Protein AF-A0A2D5MTK7-F1 (afdb_monomer)

Nearest PDB structures (foldseek):
  6pfn-assembly2_D  TM=4.613E-01  e=3.311E+00  Francisella tularensis subsp. tularensis SCHU S4
  8qby-assembly1_Q  TM=3.797E-01  e=3.098E+00  Paracoccus denitrificans PD1222

Radius of gyration: 17.15 Å; Cα contacts (8 Å, |Δi|>4): 132; chains: 1; bounding box: 27×30×66 Å

Sequence (101 aa):
MFVITIKDHPQGVYSVLDADDDRIIPIFVNRNDATRYVDLIEITNNNPPLEVVDVILEQMMQACSVSGQRFSIITEDDFIVPPETYDSLSKDTLEEPPKHG

Mean predicted aligned error: 8.82 Å

Secondary structure (DSSP, 8-state):
-EEEEETTEEEEE--EE-TTS-EEEEEESSHHHHHHHHHHHHHH--PPPEEEEE--HHHHHHHHHHHT-EEEEE-TT-----HHHHHHHTT---PPPP---

pLDDT: mean 82.58, std 13.83, range [46.5, 95.81]

Foldseek 3Di:
DKFKAQPVGPVRTDFDQDPVRATETEAEPDPVVVVVQLVLDVVQDPDHRMDIDDDDPVVVVVVCVVVVHHYDYAYPPDDDHHPRVVVVVVPPDPPDPDDDD

Structure (mmCIF, N/CA/C/O backbone):
data_AF-A0A2D5MTK7-F1
#
_entry.id   AF-A0A2D5MTK7-F1
#
loop_
_atom_site.group_PDB
_atom_site.id
_atom_site.type_symbol
_atom_site.label_atom_id
_atom_site.label_alt_id
_atom_site.label_comp_id
_atom_site.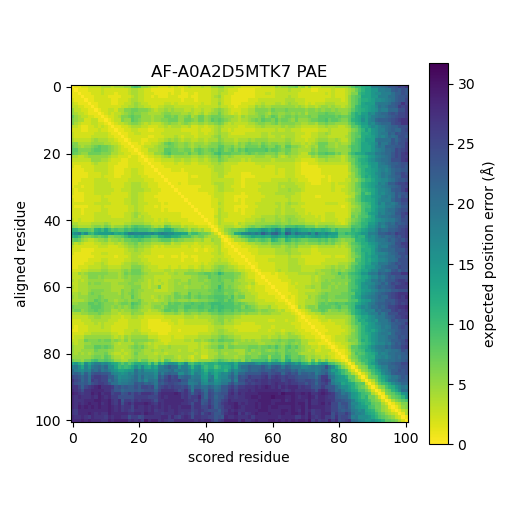label_asym_id
_atom_site.label_entity_id
_atom_site.label_seq_id
_atom_site.pdbx_PDB_ins_code
_atom_site.Cartn_x
_atom_site.Cartn_y
_atom_site.Cartn_z
_atom_site.occupancy
_atom_site.B_iso_or_equiv
_atom_site.auth_seq_id
_atom_site.auth_comp_id
_atom_site.auth_asym_id
_atom_site.auth_atom_id
_atom_site.pdbx_PDB_model_num
ATOM 1 N N . MET A 1 1 ? 1.915 -3.933 9.489 1.00 93.31 1 MET A N 1
ATOM 2 C CA . MET A 1 1 ? 1.193 -3.917 8.200 1.00 93.31 1 MET A CA 1
ATOM 3 C C . MET A 1 1 ? 1.733 -2.760 7.391 1.00 93.31 1 MET A C 1
ATOM 5 O O . MET A 1 1 ? 2.432 -1.929 7.957 1.00 93.31 1 MET A O 1
ATOM 9 N N . PHE A 1 2 ? 1.446 -2.714 6.099 1.00 95.06 2 PHE A N 1
ATOM 10 C CA . PHE A 1 2 ? 2.040 -1.746 5.190 1.00 95.06 2 PHE A CA 1
ATOM 11 C C . PHE A 1 2 ? 0.959 -1.101 4.335 1.00 95.06 2 PHE A C 1
ATOM 13 O O . PHE A 1 2 ? 0.045 -1.777 3.870 1.00 95.06 2 PHE A O 1
ATOM 20 N N . VAL A 1 3 ? 1.061 0.203 4.129 1.00 94.50 3 VAL A N 1
ATOM 21 C CA . VAL A 1 3 ? 0.206 0.959 3.207 1.00 94.50 3 VAL A CA 1
ATOM 22 C C . VAL A 1 3 ? 1.075 1.746 2.253 1.00 94.50 3 VAL A C 1
ATOM 24 O O . VAL A 1 3 ? 2.271 1.926 2.483 1.00 94.50 3 VAL A O 1
ATOM 27 N N . ILE A 1 4 ? 0.459 2.216 1.180 1.00 94.25 4 ILE A N 1
ATOM 28 C CA . ILE A 1 4 ? 1.126 3.029 0.177 1.00 94.25 4 ILE A CA 1
ATOM 29 C C . ILE A 1 4 ? 0.685 4.473 0.380 1.00 94.25 4 ILE A C 1
ATOM 31 O O . ILE A 1 4 ? -0.511 4.755 0.486 1.00 94.25 4 ILE A O 1
ATOM 35 N N . THR A 1 5 ? 1.645 5.387 0.431 1.00 94.00 5 THR A N 1
ATOM 36 C CA . THR A 1 5 ? 1.392 6.827 0.495 1.00 94.00 5 THR A CA 1
ATOM 37 C C . THR A 1 5 ? 2.106 7.537 -0.639 1.00 94.00 5 THR A C 1
ATOM 39 O O . THR A 1 5 ? 3.023 7.000 -1.257 1.00 94.00 5 THR A O 1
ATOM 42 N N . ILE A 1 6 ? 1.700 8.773 -0.903 1.00 92.56 6 ILE A N 1
ATOM 43 C CA . ILE A 1 6 ? 2.517 9.692 -1.688 1.00 92.56 6 ILE A CA 1
ATOM 44 C C . ILE A 1 6 ? 3.804 9.958 -0.899 1.00 92.56 6 ILE A C 1
ATOM 46 O O . ILE A 1 6 ? 3.757 10.215 0.307 1.00 92.56 6 ILE A O 1
ATOM 50 N N . LYS A 1 7 ? 4.942 9.891 -1.587 1.00 91.31 7 LYS A N 1
ATOM 51 C CA . LYS A 1 7 ? 6.262 10.129 -1.011 1.00 91.31 7 LYS A CA 1
ATOM 52 C C . LYS A 1 7 ? 6.318 11.487 -0.317 1.00 91.31 7 LYS A C 1
ATOM 54 O O . LYS A 1 7 ? 5.848 12.481 -0.871 1.00 91.31 7 LYS A O 1
ATOM 59 N N . ASP A 1 8 ? 6.881 11.512 0.888 1.00 89.25 8 ASP A N 1
ATOM 60 C CA . ASP A 1 8 ? 6.992 12.700 1.748 1.00 89.25 8 ASP A CA 1
ATOM 61 C C . ASP A 1 8 ? 5.627 13.285 2.193 1.00 89.25 8 ASP A C 1
ATOM 63 O O . ASP A 1 8 ? 5.551 14.365 2.789 1.00 89.25 8 ASP A O 1
ATOM 67 N N . HIS A 1 9 ? 4.526 12.560 1.958 1.00 89.12 9 HIS A N 1
ATOM 68 C CA . HIS A 1 9 ? 3.156 12.985 2.240 1.00 89.12 9 HIS A CA 1
ATOM 69 C C . HIS A 1 9 ? 2.346 11.862 2.919 1.00 89.12 9 HIS A C 1
ATOM 71 O O . HIS A 1 9 ? 1.460 11.266 2.303 1.00 89.12 9 HIS A O 1
ATOM 77 N N . PRO A 1 10 ? 2.546 11.620 4.231 1.00 78.44 10 PRO A N 1
ATOM 78 C CA . PRO A 1 10 ? 1.928 10.494 4.945 1.00 78.44 10 PRO A CA 1
ATOM 79 C C . PRO A 1 10 ? 0.394 10.568 5.039 1.00 78.44 10 PRO A C 1
ATOM 81 O O . PRO A 1 10 ? -0.259 9.558 5.276 1.00 78.44 10 PRO A O 1
ATOM 84 N N . GLN A 1 11 ? -0.196 11.753 4.846 1.00 80.06 11 GLN A N 1
ATOM 85 C CA . GLN A 1 11 ? -1.654 11.937 4.790 1.00 80.06 11 GLN A CA 1
ATOM 86 C C . GLN A 1 11 ? -2.252 11.552 3.425 1.00 80.06 11 GLN A C 1
ATOM 88 O O . GLN A 1 11 ? -3.463 11.390 3.296 1.00 80.06 11 GLN A O 1
ATOM 93 N N . GLY A 1 12 ? -1.416 11.433 2.390 1.00 86.06 12 GLY A N 1
ATOM 94 C CA . GLY A 1 12 ? -1.811 11.083 1.030 1.00 86.06 12 GLY A CA 1
ATOM 95 C C . GLY A 1 12 ? -1.837 9.575 0.830 1.00 86.06 12 GLY A C 1
ATOM 96 O O . GLY A 1 12 ? -1.020 9.051 0.077 1.00 86.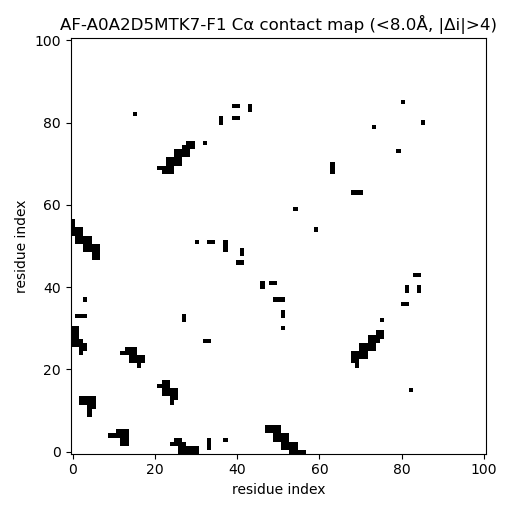06 12 GLY A O 1
ATOM 97 N N . VAL A 1 13 ? -2.739 8.877 1.521 1.00 89.56 13 VAL A N 1
ATOM 98 C CA . VAL A 1 13 ? -2.875 7.420 1.395 1.00 89.56 13 VAL A CA 1
ATOM 99 C C . VAL A 1 13 ? -3.406 7.063 0.006 1.00 89.56 13 VAL A C 1
ATOM 101 O O . VAL A 1 13 ? -4.424 7.593 -0.449 1.00 89.56 13 VAL A O 1
ATOM 104 N N . TYR A 1 14 ? -2.712 6.154 -0.671 1.00 91.06 14 TYR A N 1
ATOM 105 C CA . TYR A 1 14 ? -3.127 5.626 -1.962 1.00 91.06 14 TYR A CA 1
ATOM 106 C C . TYR A 1 14 ? -4.396 4.774 -1.804 1.00 91.06 14 TYR A C 1
ATOM 108 O O . TYR A 1 14 ? -4.520 3.976 -0.875 1.00 91.06 14 TYR A O 1
ATOM 116 N N . SER A 1 15 ? -5.348 4.940 -2.722 1.00 90.19 15 SER A N 1
ATOM 117 C CA . SER A 1 15 ? -6.591 4.163 -2.765 1.00 90.19 15 SER A CA 1
ATOM 118 C C . SER A 1 15 ? -6.925 3.786 -4.201 1.00 90.19 15 SER A C 1
ATOM 120 O O . SER A 1 15 ? -6.611 4.530 -5.130 1.00 90.19 15 SER A O 1
ATOM 122 N N . VAL A 1 16 ? -7.573 2.638 -4.360 1.00 88.81 16 VAL A N 1
ATOM 123 C CA . VAL A 1 16 ? -8.168 2.193 -5.623 1.00 88.81 16 VAL A CA 1
ATOM 124 C C . VAL A 1 16 ? -9.676 2.411 -5.580 1.00 88.81 16 VAL A C 1
ATOM 126 O O . VAL A 1 16 ? -10.255 2.502 -4.497 1.00 88.81 16 VAL A O 1
ATOM 129 N N . LEU A 1 17 ? -10.298 2.518 -6.749 1.00 86.81 17 LEU A N 1
ATOM 130 C CA . LEU A 1 17 ? -11.752 2.518 -6.877 1.00 86.81 17 LEU A CA 1
ATOM 131 C C . LEU A 1 17 ? -12.222 1.087 -7.129 1.00 86.81 17 LEU A C 1
ATOM 133 O O . LEU A 1 17 ? -11.567 0.349 -7.871 1.00 86.81 17 LEU A O 1
ATOM 137 N N . ASP A 1 18 ? -13.320 0.690 -6.497 1.00 83.75 18 ASP A N 1
ATOM 138 C CA . ASP A 1 18 ? -14.014 -0.540 -6.868 1.00 83.75 18 ASP A CA 1
ATOM 139 C C . ASP A 1 18 ? -15.047 -0.299 -7.979 1.00 83.75 18 ASP A C 1
ATOM 141 O O . ASP A 1 18 ? -15.114 0.778 -8.570 1.00 83.75 18 ASP A O 1
ATOM 145 N N . ALA A 1 19 ? -15.830 -1.330 -8.304 1.00 82.56 19 ALA A N 1
ATOM 146 C CA . ALA A 1 19 ? -16.835 -1.265 -9.363 1.00 82.56 19 ALA A CA 1
ATOM 147 C C . ALA A 1 19 ? -17.960 -0.246 -9.092 1.00 82.56 19 ALA A C 1
ATOM 149 O O . ALA A 1 19 ? -18.648 0.144 -10.034 1.00 82.56 19 ALA A O 1
ATOM 150 N N . ASP A 1 20 ? -18.132 0.176 -7.838 1.00 84.56 20 ASP A N 1
ATOM 151 C CA . ASP A 1 20 ? -19.144 1.135 -7.399 1.00 84.56 20 ASP A CA 1
ATOM 152 C C . ASP A 1 20 ? -18.542 2.541 -7.163 1.00 84.56 20 ASP A C 1
ATOM 154 O O . ASP A 1 20 ? -19.180 3.388 -6.539 1.00 84.56 20 ASP A O 1
ATOM 158 N N . ASP A 1 21 ? -17.325 2.805 -7.664 1.00 82.06 21 ASP A N 1
ATOM 159 C CA . ASP A 1 21 ? -16.553 4.047 -7.463 1.00 82.06 21 ASP A CA 1
ATOM 160 C C . ASP A 1 21 ? -16.216 4.355 -5.989 1.00 82.06 21 ASP A C 1
ATOM 162 O O . ASP A 1 21 ? -15.847 5.481 -5.626 1.00 82.06 21 ASP A O 1
ATOM 166 N N . ASP A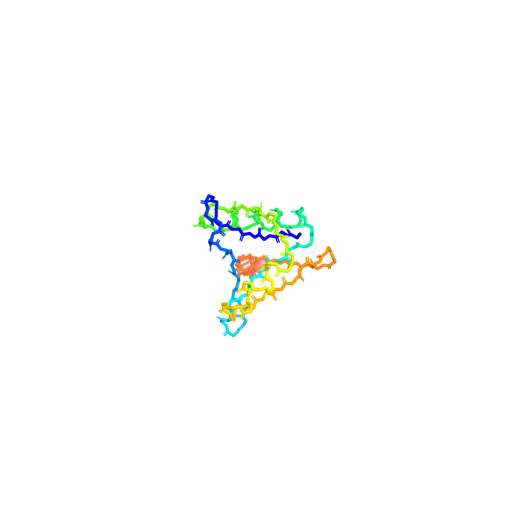 1 22 ? -16.268 3.350 -5.115 1.00 85.12 22 ASP A N 1
ATOM 167 C CA . ASP A 1 22 ? -15.887 3.515 -3.721 1.00 85.12 22 ASP A CA 1
ATOM 168 C C . ASP A 1 22 ? -14.375 3.387 -3.538 1.00 85.12 22 ASP A C 1
ATOM 170 O O . ASP A 1 22 ? -13.703 2.508 -4.083 1.00 85.12 22 ASP A O 1
ATOM 174 N N . ARG A 1 23 ? -13.822 4.268 -2.698 1.00 87.25 23 ARG A N 1
ATOM 175 C CA . ARG A 1 23 ? -12.391 4.273 -2.383 1.00 87.25 23 ARG A CA 1
ATOM 176 C C . ARG A 1 23 ? -12.046 3.162 -1.403 1.00 87.25 23 ARG A C 1
ATOM 178 O O . ARG A 1 23 ? -12.488 3.181 -0.252 1.00 87.25 23 ARG A O 1
ATOM 185 N N . ILE A 1 24 ? -11.169 2.266 -1.840 1.00 90.50 24 ILE A N 1
ATOM 186 C CA . ILE A 1 24 ? -10.616 1.183 -1.036 1.00 90.50 24 ILE A CA 1
ATOM 187 C C . ILE A 1 24 ? -9.123 1.416 -0.828 1.00 90.50 24 ILE A C 1
ATOM 189 O O . ILE A 1 24 ? -8.356 1.565 -1.779 1.00 90.50 24 ILE A O 1
ATOM 193 N N . ILE A 1 25 ? -8.704 1.425 0.434 1.00 91.94 25 ILE A N 1
ATOM 194 C CA . ILE A 1 25 ? -7.295 1.496 0.824 1.00 91.94 25 ILE A CA 1
ATOM 195 C C . ILE A 1 25 ? -6.731 0.068 0.909 1.00 91.94 25 ILE A C 1
ATOM 197 O O . ILE A 1 25 ? -7.168 -0.698 1.775 1.00 91.94 25 ILE A O 1
ATOM 201 N N . PRO A 1 26 ? -5.772 -0.321 0.052 1.00 92.81 26 PRO A N 1
ATOM 202 C CA . PRO A 1 26 ? -5.089 -1.601 0.187 1.00 92.81 26 PRO A CA 1
ATOM 203 C C . PRO A 1 26 ? -4.086 -1.556 1.351 1.00 92.81 26 PRO A C 1
ATOM 205 O O . PRO A 1 26 ? -3.222 -0.680 1.417 1.00 92.81 26 PRO A O 1
ATOM 208 N N . ILE A 1 27 ? -4.198 -2.516 2.270 1.00 94.25 27 ILE A N 1
ATOM 209 C CA . ILE A 1 27 ? -3.299 -2.704 3.413 1.00 94.25 27 ILE A CA 1
ATOM 210 C C . ILE A 1 27 ? -2.615 -4.057 3.261 1.00 94.25 27 ILE A C 1
ATOM 212 O O . ILE A 1 27 ? -3.264 -5.094 3.319 1.00 94.25 27 ILE A O 1
ATOM 216 N N . PHE A 1 28 ? -1.300 -4.068 3.124 1.00 95.38 28 PHE A N 1
ATOM 217 C CA . PHE A 1 28 ? -0.522 -5.277 2.900 1.00 95.38 28 PHE A CA 1
ATOM 218 C C . PHE A 1 28 ? -0.006 -5.857 4.217 1.00 95.38 28 PHE A C 1
ATOM 220 O O . PHE A 1 28 ? 0.489 -5.143 5.098 1.00 95.38 28 PHE A O 1
ATOM 227 N N . VAL A 1 29 ? -0.086 -7.178 4.353 1.00 95.56 29 VAL A N 1
ATOM 228 C CA . VAL A 1 29 ? 0.552 -7.904 5.458 1.00 95.56 29 VAL A CA 1
ATOM 229 C C . VAL A 1 29 ? 2.059 -8.007 5.229 1.00 95.56 29 VAL A C 1
ATOM 231 O O . VAL A 1 29 ? 2.827 -7.821 6.173 1.00 95.56 29 VAL A O 1
ATOM 234 N N . ASN A 1 30 ? 2.478 -8.233 3.982 1.00 95.44 30 ASN A N 1
ATOM 235 C CA . ASN A 1 30 ? 3.871 -8.414 3.591 1.00 95.44 30 ASN A CA 1
ATOM 236 C C . ASN A 1 30 ? 4.424 -7.176 2.865 1.00 95.44 30 ASN A C 1
ATOM 238 O O . ASN A 1 30 ? 3.805 -6.631 1.951 1.00 95.44 30 ASN A O 1
ATOM 242 N N . ARG A 1 31 ? 5.618 -6.728 3.270 1.00 95.56 31 ARG A N 1
ATOM 243 C CA . ARG A 1 31 ? 6.263 -5.530 2.710 1.00 95.56 31 ARG A CA 1
ATOM 244 C C . ARG A 1 31 ? 6.668 -5.706 1.251 1.00 95.56 31 ARG A C 1
ATOM 246 O O . ARG A 1 31 ? 6.591 -4.756 0.484 1.00 95.56 31 ARG A O 1
ATOM 253 N N . ASN A 1 32 ? 7.126 -6.899 0.885 1.00 95.12 32 ASN A N 1
ATOM 254 C CA . ASN A 1 32 ? 7.608 -7.187 -0.458 1.00 95.12 32 ASN A CA 1
ATOM 255 C C . ASN A 1 32 ? 6.470 -7.114 -1.482 1.00 95.12 32 ASN A C 1
ATOM 257 O O . ASN A 1 32 ? 6.663 -6.578 -2.569 1.00 95.12 32 ASN A O 1
ATOM 261 N N . ASP A 1 33 ? 5.273 -7.577 -1.112 1.00 94.56 33 ASP A N 1
ATOM 262 C CA . ASP A 1 33 ? 4.088 -7.442 -1.961 1.00 94.56 33 ASP A CA 1
ATOM 263 C C . ASP A 1 33 ? 3.686 -5.981 -2.150 1.00 94.56 33 ASP A C 1
ATOM 265 O O . ASP A 1 33 ? 3.428 -5.567 -3.279 1.00 94.56 33 ASP A O 1
ATOM 269 N N . ALA A 1 34 ? 3.730 -5.176 -1.083 1.00 95.12 34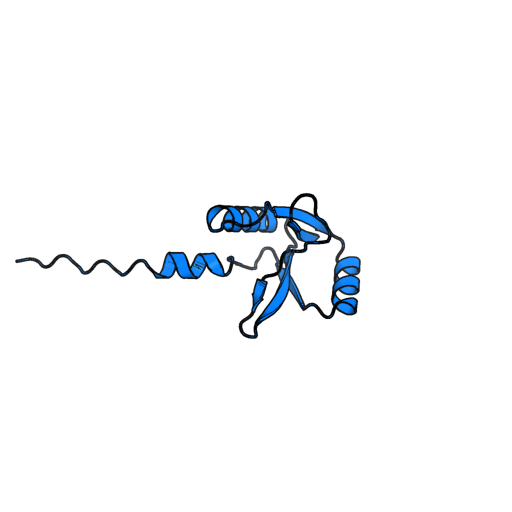 ALA A N 1
ATOM 270 C CA . ALA A 1 34 ? 3.495 -3.736 -1.177 1.00 95.12 34 ALA A CA 1
ATOM 271 C C . ALA A 1 34 ? 4.519 -3.042 -2.092 1.00 95.12 34 ALA A C 1
ATOM 273 O O . ALA A 1 34 ? 4.139 -2.242 -2.942 1.00 95.12 34 ALA A O 1
ATOM 274 N N . THR A 1 35 ? 5.812 -3.361 -1.949 1.00 94.56 35 THR A N 1
ATOM 275 C CA . THR A 1 35 ? 6.878 -2.798 -2.794 1.00 94.56 35 THR A CA 1
ATOM 276 C C . THR A 1 35 ? 6.685 -3.180 -4.256 1.00 94.56 35 THR A C 1
ATOM 278 O O . THR A 1 35 ? 6.658 -2.298 -5.106 1.00 94.56 35 THR A O 1
ATOM 281 N N . ARG A 1 36 ? 6.443 -4.463 -4.550 1.00 92.25 36 ARG A N 1
ATOM 282 C CA . ARG A 1 36 ? 6.170 -4.921 -5.918 1.00 92.25 36 ARG A CA 1
ATOM 283 C C . ARG A 1 36 ? 4.948 -4.223 -6.514 1.00 92.25 36 ARG A C 1
ATOM 285 O O . ARG A 1 36 ? 4.948 -3.894 -7.694 1.00 92.25 36 ARG A O 1
ATOM 292 N N . TYR A 1 37 ? 3.907 -4.002 -5.716 1.00 92.19 37 TYR A N 1
ATOM 293 C CA . TYR A 1 37 ? 2.708 -3.302 -6.165 1.00 92.19 37 TYR A CA 1
ATOM 294 C C . TYR A 1 37 ? 2.994 -1.830 -6.510 1.00 92.19 37 TYR A C 1
ATOM 296 O O . TYR A 1 37 ? 2.515 -1.348 -7.533 1.00 92.19 37 TYR A O 1
ATOM 304 N N . VAL A 1 38 ? 3.814 -1.136 -5.709 1.00 92.25 38 VAL A N 1
ATOM 305 C CA . VAL A 1 38 ? 4.291 0.225 -6.017 1.00 92.25 38 VAL A CA 1
ATOM 306 C C . VAL A 1 38 ? 5.103 0.248 -7.310 1.00 92.25 38 VAL A C 1
ATOM 308 O O . VAL A 1 38 ? 4.797 1.055 -8.185 1.00 92.25 38 VAL A O 1
ATOM 311 N N . ASP A 1 39 ? 6.062 -0.667 -7.468 1.00 90.25 39 ASP A N 1
ATOM 312 C CA . ASP A 1 39 ? 6.896 -0.747 -8.672 1.00 90.25 39 ASP A CA 1
ATOM 313 C C . ASP A 1 39 ? 6.031 -0.908 -9.935 1.00 90.25 39 ASP A C 1
ATOM 315 O O . ASP A 1 39 ? 6.261 -0.246 -10.946 1.00 90.25 39 ASP A O 1
ATOM 319 N N . LEU A 1 40 ? 4.985 -1.744 -9.875 1.00 88.62 40 LEU A N 1
ATOM 320 C CA . LEU A 1 40 ? 4.041 -1.915 -10.984 1.00 88.62 40 LEU A CA 1
ATOM 321 C C . LEU A 1 40 ? 3.295 -0.616 -11.320 1.00 88.62 40 LEU A C 1
ATOM 323 O O . LEU A 1 40 ? 3.148 -0.295 -12.497 1.00 88.62 40 LEU A O 1
ATOM 327 N N . ILE A 1 41 ? 2.853 0.136 -10.308 1.00 88.56 41 ILE A N 1
ATOM 328 C CA . ILE A 1 41 ? 2.154 1.413 -10.498 1.00 88.56 41 ILE A CA 1
ATOM 329 C C . ILE A 1 41 ? 3.070 2.464 -11.138 1.00 88.56 41 ILE A C 1
ATOM 331 O O . ILE A 1 41 ? 2.629 3.210 -12.014 1.00 88.56 41 ILE A O 1
ATOM 335 N N . GLU A 1 42 ? 4.326 2.553 -10.697 1.00 85.56 42 GLU A N 1
ATOM 336 C CA . GLU A 1 42 ? 5.291 3.532 -11.214 1.00 85.56 42 GLU A CA 1
ATOM 337 C C . GLU A 1 42 ? 5.671 3.266 -12.677 1.00 85.56 42 GLU A C 1
ATOM 339 O O . GLU A 1 42 ? 5.962 4.200 -13.422 1.00 85.56 42 GLU A O 1
ATOM 344 N N . ILE A 1 43 ? 5.637 2.002 -13.110 1.00 82.00 43 ILE A N 1
ATOM 345 C CA . ILE A 1 43 ? 5.938 1.617 -14.494 1.00 82.00 43 ILE A CA 1
ATOM 346 C C . ILE A 1 43 ? 4.790 1.975 -15.443 1.00 82.00 43 ILE A C 1
ATOM 348 O O . ILE A 1 43 ? 5.040 2.352 -16.589 1.00 82.00 43 ILE A O 1
ATOM 352 N N . THR A 1 44 ? 3.537 1.829 -15.009 1.00 70.00 44 THR A N 1
ATOM 353 C CA . THR A 1 44 ? 2.382 1.982 -15.905 1.00 70.00 44 THR A CA 1
ATOM 354 C C . THR A 1 44 ? 1.847 3.410 -15.973 1.00 70.00 44 THR A C 1
ATOM 356 O O . THR A 1 44 ? 1.195 3.761 -16.956 1.00 70.00 44 THR A O 1
ATOM 359 N N . ASN A 1 45 ? 2.120 4.250 -14.968 1.00 65.38 45 ASN A N 1
ATOM 360 C CA . ASN A 1 45 ? 1.397 5.505 -14.778 1.00 65.38 45 ASN A CA 1
ATOM 361 C C . ASN A 1 45 ? 2.312 6.706 -14.525 1.00 65.38 45 ASN A C 1
ATOM 363 O O . ASN A 1 45 ? 3.349 6.618 -13.877 1.00 65.38 45 ASN A O 1
ATOM 367 N N . ASN A 1 46 ? 1.831 7.892 -14.900 1.00 71.94 46 ASN A N 1
ATOM 368 C CA . ASN A 1 46 ? 2.446 9.172 -14.546 1.00 71.94 46 ASN A CA 1
ATOM 369 C C . ASN A 1 46 ? 2.014 9.635 -13.133 1.00 71.94 46 ASN A C 1
ATOM 371 O O . ASN A 1 46 ? 1.594 10.779 -12.941 1.00 71.94 46 ASN A O 1
ATOM 375 N N . ASN A 1 47 ? 2.038 8.709 -12.170 1.00 76.00 47 ASN A N 1
ATOM 376 C CA . ASN A 1 47 ? 1.615 8.935 -10.789 1.00 76.00 47 ASN A CA 1
ATOM 377 C C . ASN A 1 47 ? 2.645 9.771 -10.009 1.00 76.00 47 ASN A C 1
ATOM 379 O O . ASN A 1 47 ? 3.821 9.811 -10.382 1.00 76.00 47 ASN A O 1
ATOM 383 N N . PRO A 1 48 ? 2.234 10.453 -8.920 1.00 86.81 48 PRO A N 1
ATOM 384 C CA . PRO A 1 48 ? 3.200 11.031 -7.994 1.00 86.81 48 PRO A CA 1
ATOM 385 C C . PRO A 1 48 ? 4.086 9.917 -7.407 1.00 86.81 48 PRO A C 1
ATOM 387 O O . PRO A 1 48 ? 3.617 8.784 -7.302 1.00 86.81 48 PRO A O 1
ATOM 390 N N . PRO A 1 49 ? 5.329 10.220 -6.991 1.00 89.94 49 PRO A N 1
ATOM 391 C CA . PRO A 1 49 ? 6.197 9.226 -6.367 1.00 89.94 49 PRO A CA 1
ATOM 392 C C . PRO A 1 49 ? 5.500 8.602 -5.159 1.00 89.94 49 PRO A C 1
ATOM 394 O O . PRO A 1 49 ? 4.934 9.330 -4.337 1.00 89.94 49 PRO A O 1
ATOM 397 N N . LEU A 1 50 ? 5.533 7.277 -5.060 1.00 93.19 50 LEU A N 1
ATOM 398 C CA . LEU A 1 50 ? 4.874 6.537 -3.989 1.00 93.19 50 LEU A CA 1
ATOM 399 C C . LEU A 1 50 ? 5.914 5.938 -3.040 1.00 93.19 50 LEU A C 1
ATOM 401 O O . LEU A 1 50 ? 7.073 5.731 -3.395 1.00 93.19 50 LEU A O 1
ATOM 405 N N . GLU A 1 51 ? 5.505 5.659 -1.809 1.00 94.88 51 GLU A N 1
ATOM 406 C CA . GLU A 1 51 ? 6.335 4.947 -0.844 1.00 94.88 51 GLU A CA 1
ATOM 407 C C . GLU A 1 51 ? 5.514 3.983 0.013 1.00 94.88 51 GLU A C 1
ATOM 409 O O . GLU A 1 51 ? 4.317 4.174 0.237 1.00 94.88 51 GLU A O 1
ATOM 414 N N . VAL A 1 52 ? 6.175 2.927 0.487 1.00 95.81 52 VAL A N 1
ATOM 415 C CA . VAL A 1 52 ? 5.587 1.947 1.403 1.00 95.81 52 VAL A CA 1
ATOM 416 C C . VAL A 1 52 ? 5.885 2.367 2.837 1.00 95.81 52 VAL A C 1
ATOM 418 O O . VAL A 1 52 ? 7.053 2.454 3.225 1.00 95.81 52 VAL A O 1
ATOM 421 N N . VAL A 1 53 ? 4.830 2.569 3.624 1.00 94.31 53 VAL A N 1
ATOM 422 C CA . VAL 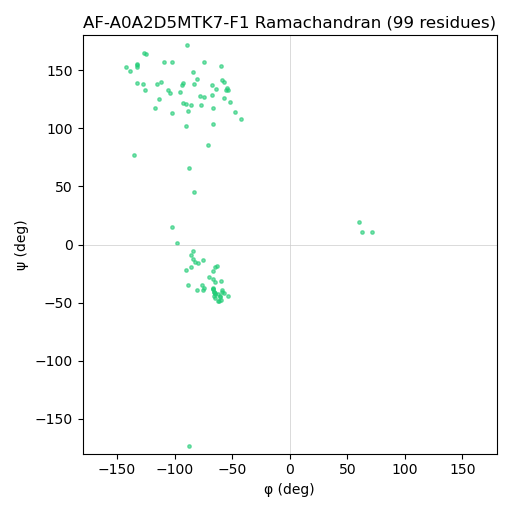A 1 53 ? 4.902 3.008 5.021 1.00 94.31 53 VAL A CA 1
ATOM 423 C C . VAL A 1 53 ? 4.363 1.931 5.953 1.00 94.31 53 VAL A C 1
ATOM 425 O O . VAL A 1 53 ? 3.331 1.305 5.693 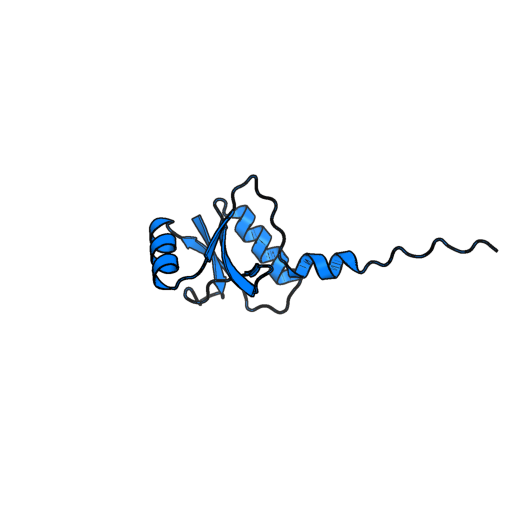1.00 94.31 53 VAL A O 1
ATOM 428 N N . ASP A 1 54 ? 5.059 1.745 7.069 1.00 94.38 54 ASP A N 1
ATOM 429 C CA . ASP A 1 54 ? 4.687 0.805 8.118 1.00 94.38 54 ASP A CA 1
ATOM 430 C C . ASP A 1 54 ? 3.560 1.393 8.974 1.00 94.38 54 ASP A C 1
ATOM 432 O O . ASP A 1 54 ? 3.662 2.500 9.505 1.00 94.38 54 ASP A O 1
ATOM 436 N N . VAL A 1 55 ? 2.487 0.624 9.146 1.00 90.56 55 VAL A N 1
ATOM 437 C CA . VAL A 1 55 ? 1.315 1.011 9.935 1.00 90.56 55 VAL A CA 1
ATOM 438 C C . VAL A 1 55 ? 0.866 -0.091 10.887 1.00 90.56 55 VAL A C 1
ATOM 440 O O . VAL A 1 55 ? 1.066 -1.296 10.665 1.00 90.56 55 VAL A O 1
ATOM 443 N N . ILE A 1 56 ? 0.210 0.348 11.959 1.00 91.50 56 ILE A N 1
ATOM 444 C CA . ILE A 1 56 ? -0.422 -0.509 12.959 1.00 91.50 56 ILE A CA 1
ATOM 445 C C . ILE A 1 56 ? -1.901 -0.673 12.594 1.00 91.50 56 ILE A C 1
ATOM 447 O O . ILE A 1 56 ? -2.594 0.314 12.350 1.00 91.50 56 ILE A O 1
ATOM 451 N N . LEU A 1 57 ? -2.401 -1.915 12.590 1.00 85.00 57 LEU A N 1
ATOM 452 C CA . LEU A 1 57 ? -3.786 -2.233 12.213 1.00 85.00 57 LEU A CA 1
ATOM 453 C C . LEU A 1 57 ? -4.813 -1.415 13.010 1.00 85.00 57 LEU A C 1
ATOM 455 O O . LEU A 1 57 ? -5.743 -0.871 12.427 1.00 85.00 57 LEU A O 1
ATOM 459 N N . GLU A 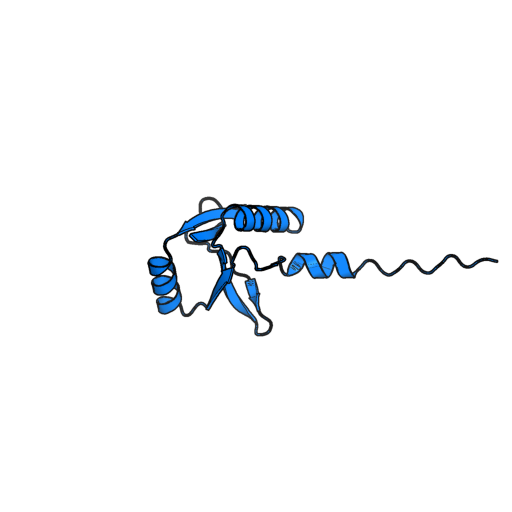1 58 ? -4.623 -1.284 14.323 1.00 88.19 58 GLU A N 1
ATOM 460 C CA . GLU A 1 58 ? -5.533 -0.529 15.196 1.00 88.19 58 GLU A CA 1
ATOM 461 C C . GLU A 1 58 ? -5.665 0.942 14.773 1.00 88.19 58 GLU A C 1
ATOM 463 O O . GLU A 1 58 ? -6.773 1.478 14.729 1.00 88.19 58 GLU A O 1
ATOM 468 N N . GLN A 1 59 ? -4.552 1.577 14.388 1.00 86.62 59 GLN A N 1
ATOM 469 C CA . GLN A 1 59 ? -4.548 2.958 13.900 1.00 86.62 59 GLN A CA 1
ATOM 470 C C . GLN A 1 59 ? -5.305 3.074 12.574 1.00 86.62 59 GLN A C 1
ATOM 472 O O . GLN A 1 59 ? -6.086 4.006 12.391 1.00 86.62 59 GLN A O 1
ATOM 477 N N . MET A 1 60 ? -5.124 2.100 11.678 1.00 83.88 60 MET A N 1
ATOM 478 C CA . MET A 1 60 ? -5.829 2.058 10.396 1.00 83.88 60 MET A CA 1
ATOM 479 C C . MET A 1 60 ? -7.331 1.850 10.578 1.00 83.88 60 MET A C 1
ATOM 481 O O . MET A 1 60 ? -8.122 2.557 9.959 1.00 83.88 60 MET A O 1
ATOM 485 N N . MET A 1 61 ? -7.735 0.933 11.460 1.00 86.00 61 MET A N 1
ATOM 486 C CA . MET A 1 61 ? -9.143 0.689 11.772 1.00 86.00 61 MET A CA 1
ATOM 487 C C . MET A 1 61 ? -9.814 1.940 12.337 1.00 86.00 61 MET A C 1
ATOM 489 O O . MET A 1 61 ? -10.912 2.295 11.910 1.00 86.00 61 MET A O 1
ATOM 493 N N . GLN A 1 62 ? -9.147 2.638 13.260 1.00 86.94 62 GLN A N 1
ATOM 494 C CA . GLN A 1 62 ? -9.669 3.878 13.822 1.00 86.94 62 GLN A CA 1
ATOM 495 C C . GLN A 1 62 ? -9.771 4.978 12.758 1.00 86.94 62 GLN A C 1
ATOM 497 O O . GLN A 1 62 ? -10.811 5.626 12.657 1.00 86.94 62 GLN A O 1
ATOM 502 N N . ALA A 1 63 ? -8.729 5.169 11.943 1.00 83.19 63 ALA A N 1
ATOM 503 C CA . ALA A 1 63 ? -8.719 6.172 10.881 1.00 83.19 63 ALA A CA 1
ATOM 504 C C . ALA A 1 63 ? -9.841 5.933 9.861 1.00 83.19 63 ALA A C 1
ATOM 506 O O . ALA A 1 63 ? -10.611 6.848 9.577 1.00 83.19 63 ALA A O 1
ATOM 507 N N . CYS A 1 64 ? -9.991 4.693 9.388 1.00 82.62 64 CYS A N 1
ATOM 508 C CA . CYS A 1 64 ? -11.028 4.311 8.429 1.00 82.62 64 CYS A CA 1
ATOM 509 C C . CYS A 1 64 ? -12.437 4.419 9.028 1.00 82.62 64 CYS A C 1
ATOM 511 O O . CYS A 1 64 ? -13.358 4.887 8.365 1.00 82.62 64 CYS A O 1
ATOM 513 N N . SER A 1 65 ? -12.613 4.055 10.305 1.00 84.50 65 SER A N 1
ATOM 514 C CA . SER A 1 65 ? -13.901 4.203 10.991 1.00 84.50 65 SER A CA 1
ATOM 515 C C . SER A 1 65 ? -14.324 5.666 11.142 1.00 84.50 65 SER A C 1
ATOM 517 O O . SER A 1 65 ? -15.521 5.943 11.144 1.00 84.50 65 SER A O 1
ATOM 519 N N . VAL A 1 66 ? -13.372 6.590 11.301 1.00 84.44 66 VAL A N 1
ATOM 520 C CA . VAL A 1 66 ? -13.647 8.030 11.422 1.00 84.44 66 VAL A CA 1
ATOM 521 C C . VAL A 1 66 ? -13.876 8.670 10.051 1.00 84.44 66 VAL A C 1
ATOM 523 O O . VAL A 1 66 ? -14.750 9.523 9.922 1.00 84.44 66 VAL A O 1
ATOM 526 N N . SER A 1 67 ? -13.112 8.271 9.030 1.00 81.75 67 SER A N 1
ATOM 527 C CA . SER A 1 67 ? -13.223 8.825 7.675 1.00 81.75 67 SER A CA 1
ATOM 528 C C . SER A 1 67 ? -14.343 8.198 6.838 1.00 81.75 67 SER A C 1
ATOM 530 O O . SER A 1 67 ? -14.699 8.753 5.801 1.00 81.75 67 SER A O 1
ATOM 532 N N . GLY A 1 68 ? -14.893 7.054 7.264 1.00 83.06 68 GLY A N 1
ATOM 533 C CA . GLY A 1 68 ? -15.871 6.274 6.499 1.00 83.06 68 GLY A CA 1
ATOM 534 C C . GLY A 1 68 ? -15.270 5.560 5.284 1.00 83.06 68 GLY A C 1
ATOM 535 O O . GLY A 1 68 ? -16.011 5.062 4.440 1.00 83.06 68 GLY A O 1
ATOM 536 N N . GLN A 1 69 ? -13.941 5.525 5.168 1.00 84.06 69 GLN A N 1
ATOM 537 C CA . GLN A 1 69 ? -13.255 4.891 4.046 1.00 84.06 69 GLN A CA 1
ATOM 538 C C . GLN A 1 69 ? -13.177 3.378 4.231 1.00 84.06 69 GLN A C 1
ATOM 540 O O . GLN A 1 69 ? -12.959 2.875 5.335 1.00 84.06 69 GLN A O 1
ATOM 545 N N . ARG A 1 70 ? -13.317 2.647 3.124 1.00 89.75 70 ARG A N 1
ATOM 546 C CA . ARG A 1 70 ? -13.152 1.195 3.113 1.00 89.75 70 ARG A CA 1
ATOM 547 C C . ARG A 1 70 ? -11.671 0.847 2.981 1.00 89.75 70 ARG A C 1
ATOM 549 O O . ARG A 1 70 ? -10.898 1.562 2.345 1.00 89.75 70 ARG A O 1
ATOM 556 N N . PHE A 1 71 ? -11.274 -0.274 3.567 1.00 91.12 71 PHE A N 1
ATOM 557 C CA . PHE A 1 71 ? -9.942 -0.842 3.391 1.00 91.12 71 PHE A CA 1
ATOM 558 C C . PHE A 1 71 ? -10.043 -2.334 3.091 1.00 91.12 71 PHE A C 1
ATOM 560 O O . PHE A 1 71 ? -11.017 -2.983 3.473 1.00 91.12 71 PHE A O 1
ATOM 567 N N . SER A 1 72 ? -9.026 -2.869 2.421 1.00 91.25 72 SER A N 1
ATOM 568 C CA . SER A 1 72 ? -8.884 -4.301 2.163 1.00 91.25 72 SER A CA 1
ATOM 569 C C . SER A 1 72 ? -7.528 -4.773 2.663 1.00 91.25 72 SER A C 1
ATOM 571 O O . SER A 1 72 ? -6.515 -4.130 2.390 1.00 91.25 72 SER A O 1
ATOM 573 N N . ILE A 1 73 ? -7.506 -5.882 3.401 1.00 93.12 73 ILE A N 1
ATOM 574 C CA . ILE A 1 73 ? -6.264 -6.500 3.874 1.00 93.12 73 ILE A CA 1
ATOM 575 C C . ILE A 1 73 ? -5.804 -7.497 2.814 1.00 93.12 73 ILE A C 1
ATOM 577 O O . ILE A 1 73 ? -6.539 -8.424 2.494 1.00 93.12 73 ILE A O 1
ATOM 581 N N . ILE A 1 74 ? -4.598 -7.292 2.295 1.00 94.50 74 ILE A N 1
ATOM 582 C CA . ILE A 1 74 ? -3.950 -8.125 1.286 1.00 94.50 74 ILE A CA 1
ATOM 583 C C . ILE A 1 74 ? -2.920 -9.010 1.987 1.00 94.50 74 ILE A C 1
ATOM 585 O O . ILE A 1 74 ? -1.941 -8.524 2.570 1.00 94.50 74 ILE A O 1
ATOM 589 N N . THR A 1 75 ? -3.183 -10.308 1.975 1.00 94.75 75 THR A N 1
ATOM 590 C CA . THR A 1 75 ? -2.334 -11.363 2.528 1.00 94.75 75 THR A CA 1
ATOM 591 C C . THR A 1 75 ? -1.340 -11.878 1.485 1.00 94.75 75 THR A C 1
ATOM 593 O O . THR A 1 75 ? -1.404 -11.510 0.317 1.00 94.75 75 THR A O 1
ATOM 596 N N . GLU A 1 76 ? -0.399 -12.724 1.904 1.00 92.69 76 GLU A N 1
ATOM 597 C CA . GLU A 1 76 ? 0.619 -13.305 1.008 1.00 92.69 76 GLU A CA 1
ATOM 598 C C . GLU A 1 76 ? 0.023 -14.258 -0.041 1.00 92.69 76 GLU A C 1
ATOM 600 O O . GLU A 1 76 ? 0.619 -14.471 -1.096 1.00 92.69 76 GLU A O 1
ATOM 605 N N . ASP A 1 77 ? -1.159 -14.809 0.240 1.00 91.88 77 ASP A N 1
ATOM 606 C CA . ASP A 1 77 ? -1.883 -15.697 -0.670 1.00 91.88 77 ASP A CA 1
ATOM 607 C C . ASP A 1 77 ? -2.750 -14.920 -1.682 1.00 91.88 77 ASP A C 1
ATOM 609 O O . ASP A 1 77 ? -3.275 -15.506 -2.633 1.00 91.88 77 ASP A O 1
ATOM 613 N N . ASP A 1 78 ? -2.899 -13.601 -1.508 1.00 89.56 78 ASP A N 1
ATOM 614 C CA . ASP A 1 78 ? -3.732 -12.766 -2.369 1.00 89.56 78 ASP A CA 1
ATOM 615 C C . ASP A 1 78 ? -2.955 -12.290 -3.604 1.00 89.56 78 ASP A C 1
ATOM 617 O O . ASP A 1 78 ? -1.966 -11.558 -3.523 1.00 89.56 78 ASP A O 1
ATOM 621 N N . PHE A 1 79 ? -3.445 -12.655 -4.792 1.00 83.19 79 PHE A N 1
ATOM 622 C CA . PHE A 1 79 ? -2.913 -12.145 -6.054 1.00 83.19 79 PHE A CA 1
ATOM 623 C C . PHE A 1 79 ? -3.647 -10.865 -6.468 1.00 83.19 79 PHE A C 1
ATOM 625 O O . PHE A 1 79 ? -4.760 -10.915 -6.994 1.00 83.19 79 PHE A O 1
ATOM 632 N N . ILE A 1 80 ? -3.009 -9.715 -6.242 1.00 85.31 80 ILE A N 1
ATOM 633 C CA . ILE A 1 80 ? -3.541 -8.394 -6.591 1.00 85.31 80 ILE A CA 1
ATOM 634 C C . ILE A 1 80 ? -2.732 -7.744 -7.717 1.00 85.31 80 ILE A C 1
ATOM 636 O O . ILE A 1 80 ? -1.503 -7.805 -7.747 1.00 85.31 80 ILE A O 1
ATOM 640 N N . VAL A 1 81 ? -3.439 -7.091 -8.638 1.00 83.81 81 VAL A N 1
ATOM 641 C CA . VAL A 1 81 ? -2.866 -6.331 -9.754 1.00 83.81 81 VAL A CA 1
ATOM 642 C C . VAL A 1 81 ? -3.477 -4.928 -9.743 1.00 83.81 81 VAL A C 1
ATOM 644 O O . VAL A 1 81 ? -4.686 -4.816 -9.520 1.00 83.81 81 VAL A O 1
ATOM 647 N N . PRO A 1 82 ? -2.692 -3.861 -9.971 1.00 83.19 82 PRO A N 1
ATOM 648 C CA . PRO A 1 82 ? -3.240 -2.515 -10.061 1.00 83.19 82 PRO A CA 1
ATOM 649 C C . PRO A 1 82 ? -4.294 -2.388 -11.178 1.00 83.19 82 PRO A C 1
ATOM 651 O O . PRO A 1 82 ? -4.119 -2.966 -12.255 1.00 83.19 82 PRO A O 1
ATOM 654 N N . PRO A 1 83 ? -5.380 -1.621 -10.962 1.00 74.38 83 PRO A N 1
ATOM 655 C CA . PRO A 1 83 ? -6.526 -1.573 -11.877 1.00 74.38 83 PRO A CA 1
ATOM 656 C C . PRO A 1 83 ? -6.180 -1.110 -13.304 1.00 74.38 83 PRO A C 1
ATOM 658 O O . PRO A 1 83 ? -6.775 -1.596 -14.262 1.00 74.38 83 PRO A O 1
ATOM 661 N N . GLU A 1 84 ? -5.183 -0.239 -13.487 1.00 66.44 84 GLU A N 1
ATOM 662 C CA . GLU A 1 84 ? -4.799 0.255 -14.822 1.00 66.44 84 GLU A CA 1
ATOM 663 C C . GLU A 1 84 ? -3.842 -0.677 -15.589 1.00 66.44 84 GLU A C 1
ATOM 665 O O . GLU A 1 84 ? -3.671 -0.551 -16.804 1.00 66.44 84 GLU A O 1
ATOM 670 N N . THR A 1 85 ? -3.260 -1.680 -14.923 1.00 53.94 85 THR A N 1
ATOM 671 C CA . THR A 1 85 ? -2.376 -2.653 -15.581 1.00 53.94 85 THR A CA 1
ATOM 672 C C . THR A 1 85 ? -3.159 -3.593 -16.516 1.00 53.94 85 THR A C 1
ATOM 674 O O . THR A 1 85 ? -2.620 -4.046 -17.526 1.00 53.94 85 THR A O 1
ATOM 677 N N . TYR A 1 86 ? -4.445 -3.855 -16.248 1.00 48.00 86 TYR A N 1
ATOM 678 C CA . TYR A 1 86 ? -5.262 -4.774 -17.060 1.00 48.00 86 TYR A CA 1
ATOM 679 C C . TYR A 1 86 ? -5.730 -4.178 -18.398 1.00 48.00 86 TYR A C 1
ATOM 681 O O . TYR A 1 86 ? -5.783 -4.889 -19.405 1.00 48.00 86 TYR A O 1
ATOM 689 N N . ASP A 1 87 ? -6.024 -2.875 -18.447 1.00 46.78 87 ASP A N 1
ATOM 690 C CA . ASP A 1 87 ? -6.544 -2.228 -19.665 1.00 46.78 87 ASP A CA 1
ATOM 691 C C . ASP A 1 87 ? -5.457 -2.009 -20.739 1.00 46.78 87 ASP A C 1
ATOM 693 O O . ASP A 1 87 ? -5.748 -1.749 -21.910 1.00 46.78 87 ASP A O 1
ATOM 697 N N . SER A 1 88 ? -4.191 -2.163 -20.341 1.00 46.50 88 SER A N 1
ATOM 698 C CA . SER A 1 88 ? -3.018 -2.091 -21.218 1.00 46.50 88 SER A CA 1
ATOM 699 C C . SER A 1 88 ? -2.662 -3.451 -21.833 1.00 46.50 88 SER A C 1
ATOM 701 O O . SER A 1 88 ? -2.242 -3.509 -22.984 1.00 46.50 88 SER A O 1
ATOM 703 N N . LEU A 1 89 ? -2.864 -4.554 -21.098 1.00 48.66 89 LEU A N 1
ATOM 704 C CA . LEU A 1 89 ? -2.525 -5.919 -21.539 1.00 48.66 89 LEU A CA 1
ATOM 705 C C . LEU A 1 89 ? -3.631 -6.590 -22.368 1.00 48.66 89 LEU A C 1
ATOM 707 O O . LEU A 1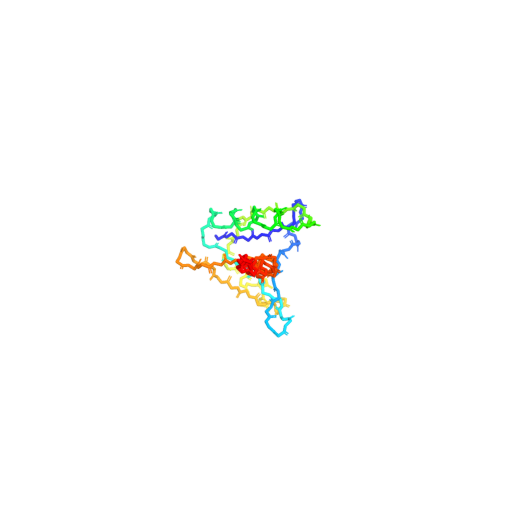 89 ? -3.373 -7.536 -23.103 1.00 48.66 89 LEU A O 1
ATOM 711 N N . SER A 1 90 ? -4.864 -6.091 -22.275 1.00 49.91 90 SER A N 1
ATOM 712 C CA . SER A 1 90 ? -6.019 -6.633 -23.009 1.00 49.91 90 SER A CA 1
ATOM 713 C C . SER A 1 90 ? -6.141 -6.086 -24.439 1.00 49.91 90 SER A C 1
ATOM 715 O O . SER A 1 90 ? -7.025 -6.506 -25.184 1.00 49.91 90 SER A O 1
ATOM 717 N N . LYS A 1 91 ? -5.288 -5.124 -24.820 1.00 47.91 91 LYS A N 1
ATOM 718 C CA . LYS A 1 91 ? -5.342 -4.438 -26.123 1.00 47.91 91 LYS A CA 1
ATOM 719 C C . LYS A 1 91 ? -4.381 -4.995 -27.169 1.00 47.91 91 LYS A C 1
ATOM 721 O O . LYS A 1 91 ? -4.416 -4.511 -28.302 1.00 47.91 91 LYS A O 1
ATOM 726 N N . ASP A 1 92 ? -3.616 -6.041 -26.850 1.00 49.88 92 ASP A N 1
ATOM 727 C CA . ASP A 1 92 ? -2.989 -6.858 -27.889 1.00 49.88 92 ASP A CA 1
ATOM 728 C C . ASP A 1 92 ? -4.086 -7.660 -28.591 1.00 49.88 92 ASP A C 1
ATOM 730 O O . ASP A 1 92 ? -4.449 -8.785 -28.245 1.00 49.88 92 ASP A O 1
ATOM 734 N N . THR A 1 93 ? -4.668 -6.989 -29.581 1.00 49.91 93 THR A N 1
ATOM 735 C CA . THR A 1 93 ? -5.455 -7.591 -30.644 1.00 49.91 93 THR A CA 1
ATOM 736 C C . THR A 1 93 ? -4.639 -8.767 -31.158 1.00 49.91 93 THR A C 1
ATOM 738 O O . THR A 1 93 ? -3.551 -8.555 -31.683 1.00 49.91 93 THR A O 1
ATOM 741 N N . LEU A 1 94 ? -5.138 -9.990 -30.961 1.00 60.81 94 LEU A N 1
ATOM 742 C CA . LEU A 1 94 ? -4.601 -11.198 -31.583 1.00 60.81 94 LEU A CA 1
ATOM 743 C C . LEU A 1 94 ? -4.296 -10.865 -33.050 1.00 60.81 94 LEU A C 1
ATOM 745 O O . LEU A 1 94 ? -5.233 -10.636 -33.816 1.00 60.81 94 LEU A O 1
ATOM 749 N N . GLU A 1 95 ? -3.011 -10.759 -33.412 1.00 61.62 95 GLU A N 1
ATOM 750 C CA . GLU A 1 95 ? -2.610 -10.521 -34.798 1.00 61.62 95 GLU A CA 1
ATOM 751 C C . GLU A 1 95 ? -3.307 -11.573 -35.661 1.00 61.62 95 GLU A C 1
ATOM 753 O O . GLU A 1 95 ? -3.204 -12.778 -35.402 1.00 61.62 95 GLU A O 1
ATOM 758 N N . GLU A 1 96 ? -4.082 -11.115 -36.648 1.00 64.69 96 GLU A N 1
ATOM 759 C CA . GLU A 1 96 ? -4.748 -12.018 -37.577 1.00 64.69 96 GLU A CA 1
ATOM 760 C C . GLU A 1 96 ? -3.691 -12.950 -38.190 1.00 64.69 96 GLU A C 1
ATOM 762 O O . GLU A 1 96 ? -2.640 -12.471 -38.634 1.00 64.69 96 GLU A O 1
ATOM 767 N N . PRO A 1 97 ? -3.934 -14.274 -38.238 1.00 64.50 97 PRO A N 1
ATOM 768 C CA . PRO A 1 97 ? -2.970 -15.187 -38.823 1.00 64.50 97 PRO A CA 1
ATOM 769 C C . PRO A 1 97 ? -2.684 -14.768 -40.273 1.00 64.50 97 PRO A C 1
ATOM 771 O O . PRO A 1 97 ? -3.611 -14.375 -40.995 1.00 64.50 97 PRO A O 1
ATOM 774 N N . PRO A 1 98 ? -1.417 -14.841 -40.723 1.00 66.88 98 PRO A N 1
ATOM 775 C CA . PRO A 1 98 ? -1.038 -14.370 -42.043 1.00 66.88 98 PRO A CA 1
ATOM 776 C C . PRO A 1 98 ? -1.863 -15.089 -43.111 1.00 66.88 98 PRO A C 1
ATOM 778 O O . PRO A 1 98 ? -1.922 -16.319 -43.167 1.00 66.88 98 PRO A O 1
ATOM 781 N N . LYS A 1 99 ? -2.516 -14.304 -43.972 1.00 67.25 99 LYS A N 1
ATOM 782 C CA . LYS A 1 99 ? -3.253 -14.829 -45.122 1.00 67.25 99 LYS A CA 1
ATOM 783 C C . LYS A 1 99 ? -2.244 -15.432 -46.095 1.00 67.25 99 LYS A C 1
ATOM 785 O O . LYS A 1 99 ? -1.545 -14.706 -46.797 1.00 67.25 99 LYS A O 1
ATOM 790 N N . HIS A 1 100 ? -2.157 -16.757 -46.116 1.00 62.19 100 HIS A N 1
ATOM 791 C CA . HIS A 1 100 ? -1.441 -17.477 -47.160 1.00 62.19 100 HIS A CA 1
ATOM 792 C C . HIS A 1 100 ? -2.188 -17.290 -48.488 1.00 62.19 100 HIS A C 1
ATOM 794 O O . HIS A 1 100 ? -3.364 -17.645 -48.591 1.00 62.19 100 HIS A O 1
ATOM 800 N N . GLY A 1 101 ? -1.511 -16.667 -49.455 1.00 58.91 101 GLY A N 1
ATOM 801 C CA . GLY A 1 101 ? -1.915 -16.620 -50.863 1.00 58.91 101 GLY A CA 1
ATOM 802 C C . GLY A 1 101 ? -1.392 -17.814 -51.644 1.00 58.91 101 GL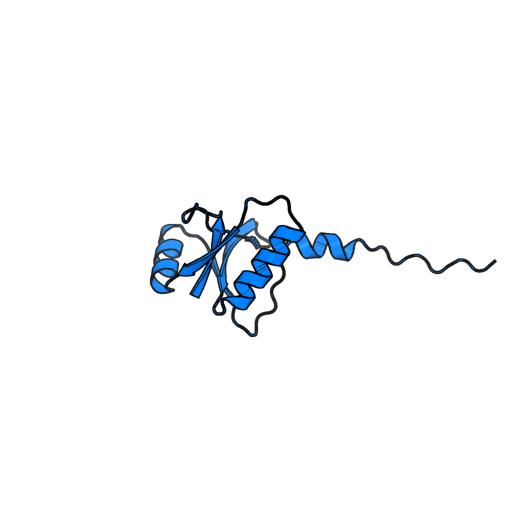Y A C 1
ATOM 803 O O . GLY A 1 101 ? -0.393 -18.419 -51.190 1.00 58.91 101 GLY A O 1
#

Solvent-accessible surface area (backbone atoms only — not comparable to full-atom values): 6246 Å² total; per-residue (Å²): 73,31,35,44,20,37,55,101,32,84,88,44,62,52,64,47,68,51,99,83,70,47,56,31,31,60,33,20,65,44,65,66,60,46,49,54,52,49,55,54,48,61,74,78,43,97,63,77,62,68,39,81,43,83,44,57,66,70,60,50,52,52,51,29,68,73,71,72,48,47,68,46,82,41,50,91,87,57,89,82,74,66,80,72,60,55,73,63,67,71,64,70,67,77,73,75,76,81,82,82,126